Protein AF-A0A3B7MWW1-F1 (afdb_monomer_lite)

Structure (mmCIF, N/CA/C/O backbone):
data_AF-A0A3B7MWW1-F1
#
_entry.id   AF-A0A3B7MWW1-F1
#
loop_
_atom_site.group_PDB
_atom_site.id
_atom_site.type_symbol
_atom_site.label_atom_id
_atom_site.label_alt_id
_atom_site.label_comp_id
_atom_site.label_asym_id
_atom_site.label_entity_id
_atom_site.label_seq_id
_atom_site.pdbx_PDB_ins_code
_atom_site.Cartn_x
_atom_site.Cartn_y
_atom_site.Cartn_z
_atom_site.occupancy
_atom_site.B_iso_or_equiv
_atom_site.auth_seq_id
_atom_site.auth_comp_id
_atom_site.auth_asym_id
_atom_site.auth_atom_id
_atom_site.pdbx_PDB_model_num
ATOM 1 N N . MET A 1 1 ? -6.973 -4.189 17.401 1.00 62.84 1 MET A N 1
ATOM 2 C CA . MET A 1 1 ? -7.191 -3.971 15.948 1.00 62.84 1 MET A CA 1
ATOM 3 C C . MET A 1 1 ? -7.093 -2.503 15.539 1.00 62.84 1 MET A C 1
ATOM 5 O O . MET A 1 1 ? -6.363 -2.219 14.601 1.00 62.84 1 MET A O 1
ATOM 9 N N . LYS A 1 2 ? -7.735 -1.559 16.252 1.00 66.19 2 LYS A N 1
ATOM 10 C CA . LYS A 1 2 ? -7.608 -0.116 15.956 1.00 66.19 2 LYS A CA 1
ATOM 11 C C . LYS A 1 2 ? -6.160 0.381 15.980 1.00 66.19 2 LYS A C 1
ATOM 13 O O . LYS A 1 2 ? -5.728 1.023 15.033 1.00 66.19 2 LYS A O 1
ATOM 18 N N . SER A 1 3 ? -5.411 0.039 17.031 1.00 72.50 3 SER A N 1
ATOM 19 C CA . SER A 1 3 ? -4.024 0.490 17.194 1.00 72.50 3 SER A CA 1
ATOM 20 C C . SER A 1 3 ? -3.110 -0.070 16.108 1.00 72.50 3 SER A C 1
ATOM 22 O O . SER A 1 3 ? -2.384 0.697 15.498 1.00 72.50 3 SER A O 1
ATOM 24 N N . PHE A 1 4 ? -3.212 -1.368 15.792 1.00 77.00 4 PHE A N 1
ATOM 25 C CA . PHE A 1 4 ? -2.437 -1.977 14.704 1.00 77.00 4 PHE A CA 1
ATOM 26 C C . PHE A 1 4 ? -2.713 -1.295 13.361 1.00 77.00 4 PHE A C 1
ATOM 28 O O . PHE A 1 4 ? -1.787 -0.896 12.671 1.00 77.00 4 PHE A O 1
ATOM 35 N N . LYS A 1 5 ? -3.990 -1.083 13.030 1.00 75.94 5 LYS A N 1
ATOM 36 C CA . LYS A 1 5 ? -4.390 -0.441 11.776 1.00 75.94 5 LYS A CA 1
ATOM 37 C C . LYS A 1 5 ? -3.949 1.018 11.689 1.00 75.94 5 LYS A C 1
ATOM 39 O O . LYS A 1 5 ? -3.507 1.469 10.643 1.00 75.94 5 LYS A O 1
ATOM 44 N N . SER A 1 6 ? -4.031 1.747 12.801 1.00 78.38 6 SER A N 1
ATOM 45 C CA . SER A 1 6 ? -3.545 3.124 12.882 1.00 78.38 6 SER A CA 1
ATOM 46 C C . SER A 1 6 ? -2.024 3.200 12.729 1.00 78.38 6 SER A C 1
ATOM 48 O O . SER A 1 6 ? -1.536 4.109 12.065 1.00 78.38 6 SER A O 1
ATOM 50 N N . ILE A 1 7 ? -1.288 2.254 13.325 1.00 85.00 7 ILE A N 1
ATOM 51 C CA . ILE A 1 7 ? 0.171 2.145 13.190 1.00 85.00 7 ILE A CA 1
ATOM 52 C C . ILE A 1 7 ? 0.536 1.812 11.744 1.00 85.00 7 ILE A C 1
ATOM 54 O O . ILE A 1 7 ? 1.389 2.476 11.173 1.00 85.00 7 ILE A O 1
ATOM 58 N N . ASP A 1 8 ? -0.148 0.850 11.129 1.00 84.50 8 ASP A N 1
ATOM 59 C CA . ASP A 1 8 ? 0.053 0.490 9.726 1.00 84.50 8 ASP A CA 1
ATOM 60 C C . ASP A 1 8 ? -0.174 1.680 8.782 1.00 84.50 8 ASP A C 1
ATOM 62 O O . ASP A 1 8 ? 0.661 1.975 7.931 1.00 84.50 8 ASP A O 1
ATOM 66 N N . CYS A 1 9 ? -1.260 2.427 8.996 1.00 84.31 9 CYS A N 1
ATOM 67 C CA . CYS A 1 9 ? -1.563 3.637 8.237 1.00 84.31 9 CYS A CA 1
ATOM 68 C C . CYS A 1 9 ? -0.461 4.701 8.390 1.00 84.31 9 CYS A C 1
ATOM 70 O O . CYS A 1 9 ? -0.084 5.350 7.413 1.00 84.31 9 CYS A O 1
ATOM 72 N N . ALA A 1 10 ? 0.060 4.872 9.610 1.00 86.00 10 ALA A N 1
ATOM 73 C CA . ALA A 1 10 ? 1.141 5.806 9.898 1.00 86.00 10 ALA A CA 1
ATOM 74 C C . ALA A 1 10 ? 2.458 5.370 9.240 1.00 86.00 10 ALA A C 1
ATOM 76 O O . ALA A 1 10 ? 3.106 6.192 8.597 1.00 86.00 10 ALA A O 1
ATOM 77 N N . ILE A 1 11 ? 2.822 4.087 9.336 1.00 88.38 11 ILE A N 1
ATOM 78 C CA . ILE A 1 11 ? 4.029 3.538 8.705 1.00 88.38 11 ILE A CA 1
ATOM 79 C C . ILE A 1 11 ? 3.942 3.684 7.185 1.00 88.38 11 ILE A C 1
ATOM 81 O O . ILE A 1 11 ? 4.874 4.208 6.584 1.00 88.38 11 ILE A O 1
ATOM 85 N N . GLN A 1 12 ? 2.814 3.321 6.565 1.00 88.00 12 GLN A N 1
ATOM 86 C CA . GLN A 1 12 ? 2.618 3.481 5.121 1.00 88.00 12 GLN A CA 1
ATOM 87 C C . GLN A 1 12 ? 2.763 4.950 4.695 1.00 88.00 12 GLN A C 1
ATOM 89 O O . GLN A 1 12 ? 3.454 5.244 3.722 1.00 88.00 12 GLN A O 1
ATOM 94 N N . GLY A 1 13 ? 2.146 5.881 5.431 1.00 87.06 13 GLY A N 1
ATOM 95 C CA . GLY A 1 13 ? 2.266 7.314 5.158 1.00 87.06 13 GLY A CA 1
ATOM 96 C C . GLY A 1 13 ? 3.708 7.813 5.268 1.00 87.06 13 GLY A C 1
ATOM 97 O O . GLY A 1 13 ? 4.192 8.497 4.367 1.00 87.06 13 GLY A O 1
ATOM 98 N N . VAL A 1 14 ? 4.415 7.422 6.331 1.00 90.06 14 VAL A N 1
ATOM 99 C CA . VAL A 1 14 ? 5.827 7.772 6.543 1.00 90.06 14 VAL A CA 1
ATOM 100 C C . VAL A 1 14 ? 6.708 7.202 5.434 1.00 90.06 14 VAL A C 1
ATOM 102 O O . VAL A 1 14 ? 7.523 7.937 4.886 1.00 90.06 14 VAL A O 1
ATOM 105 N N . LEU A 1 15 ? 6.528 5.935 5.052 1.00 87.94 15 LEU A N 1
ATOM 106 C CA . LEU A 1 15 ? 7.313 5.302 3.990 1.00 87.94 15 LEU A CA 1
ATOM 107 C C . LEU A 1 15 ? 7.089 5.972 2.630 1.00 87.94 15 LEU A C 1
ATOM 109 O O . LEU A 1 15 ? 8.056 6.193 1.905 1.00 87.94 15 LEU A O 1
ATOM 113 N N . ILE A 1 16 ? 5.848 6.347 2.299 1.00 88.19 16 ILE A N 1
ATOM 114 C CA . ILE A 1 16 ? 5.542 7.079 1.059 1.00 88.19 16 ILE A CA 1
ATOM 115 C C . ILE A 1 16 ? 6.239 8.445 1.057 1.00 88.19 16 ILE A C 1
ATOM 117 O O . ILE A 1 16 ? 6.893 8.796 0.075 1.00 88.19 16 ILE A O 1
ATOM 121 N N . VAL A 1 17 ? 6.132 9.207 2.153 1.00 89.06 17 VAL A N 1
ATOM 122 C CA . VAL A 1 17 ? 6.750 10.539 2.262 1.00 89.06 17 VAL A CA 1
ATOM 123 C C . VAL A 1 17 ? 8.272 10.444 2.207 1.00 89.06 17 VAL A C 1
ATOM 125 O O . VAL A 1 17 ? 8.895 11.183 1.450 1.00 89.06 17 VAL A O 1
ATOM 128 N N . LEU A 1 18 ? 8.877 9.523 2.961 1.00 86.62 18 LEU A N 1
ATOM 129 C CA . LEU A 1 18 ? 10.326 9.325 2.959 1.00 86.62 18 LEU A CA 1
ATOM 130 C C . LEU A 1 18 ? 10.828 8.871 1.588 1.00 86.62 18 LEU A C 1
ATOM 132 O O . LEU A 1 18 ? 11.778 9.457 1.081 1.00 86.62 18 LEU A O 1
ATOM 136 N N . GLY A 1 19 ? 10.166 7.898 0.956 1.00 82.81 19 GLY A N 1
ATOM 137 C CA . GLY A 1 19 ? 10.532 7.440 -0.386 1.00 82.81 19 GLY A CA 1
ATOM 138 C C . GLY A 1 19 ? 10.482 8.571 -1.416 1.00 82.81 19 GLY A C 1
ATOM 139 O O . GLY A 1 19 ? 11.415 8.741 -2.201 1.00 82.81 19 GLY A O 1
ATOM 140 N N . PHE A 1 20 ? 9.442 9.407 -1.359 1.00 83.12 20 PHE A N 1
ATOM 141 C CA . PHE A 1 20 ? 9.320 10.573 -2.233 1.00 83.12 20 PHE A CA 1
ATOM 142 C C . PHE A 1 20 ? 10.396 11.634 -1.954 1.00 83.12 20 PHE A C 1
ATOM 144 O O . PHE A 1 20 ? 10.986 12.179 -2.886 1.00 83.12 20 PHE A O 1
ATOM 151 N N . MET A 1 21 ? 10.691 11.908 -0.680 1.00 83.69 21 MET A N 1
ATOM 152 C CA . MET A 1 21 ? 11.700 12.896 -0.293 1.00 83.69 21 MET A CA 1
ATOM 153 C C . MET A 1 21 ? 13.118 12.467 -0.648 1.00 83.69 21 MET A C 1
ATOM 155 O O . MET A 1 21 ? 13.891 13.294 -1.124 1.00 83.69 21 MET A O 1
ATOM 159 N N . MET A 1 22 ? 13.447 11.185 -0.488 1.00 77.62 22 MET A N 1
ATOM 160 C CA . MET A 1 22 ? 14.730 10.635 -0.930 1.00 77.62 22 MET A CA 1
ATOM 161 C C . MET A 1 22 ? 14.883 10.759 -2.453 1.00 77.62 22 MET A C 1
ATOM 163 O O . MET A 1 22 ? 15.934 11.187 -2.931 1.00 77.62 22 MET A O 1
ATOM 167 N N . GLY A 1 23 ? 13.813 10.487 -3.210 1.00 74.81 23 GLY A N 1
ATOM 168 C CA . GLY A 1 23 ? 13.794 10.683 -4.661 1.00 74.81 23 GLY A CA 1
ATOM 169 C C . GLY A 1 23 ? 14.015 12.141 -5.078 1.00 74.81 23 GLY A C 1
ATOM 170 O O . GLY A 1 23 ? 14.786 12.399 -5.995 1.00 74.81 23 GLY A O 1
ATOM 171 N N . LEU A 1 24 ? 13.399 13.104 -4.383 1.00 77.44 24 LEU A N 1
ATOM 172 C CA . LEU A 1 24 ? 13.585 14.532 -4.670 1.00 77.44 24 LEU A CA 1
ATOM 173 C C . LEU A 1 24 ? 14.965 15.066 -4.262 1.00 77.44 24 LEU A C 1
ATOM 175 O O . LEU A 1 24 ? 15.515 15.912 -4.961 1.00 77.44 24 LEU A O 1
ATOM 179 N N . TRP A 1 25 ? 15.522 14.590 -3.146 1.00 78.12 25 TRP A N 1
ATOM 180 C CA . TRP A 1 25 ? 16.806 15.069 -2.622 1.00 78.12 25 TRP A CA 1
ATOM 181 C C . TRP A 1 25 ? 18.007 14.562 -3.428 1.00 78.12 25 TRP A C 1
ATOM 183 O O . TRP A 1 25 ? 19.005 15.266 -3.548 1.00 78.12 25 TRP A O 1
ATOM 193 N N . SER A 1 26 ? 17.914 13.353 -3.989 1.00 70.75 26 SER A N 1
ATOM 194 C CA . SER A 1 26 ? 18.992 12.755 -4.793 1.00 70.75 26 SER A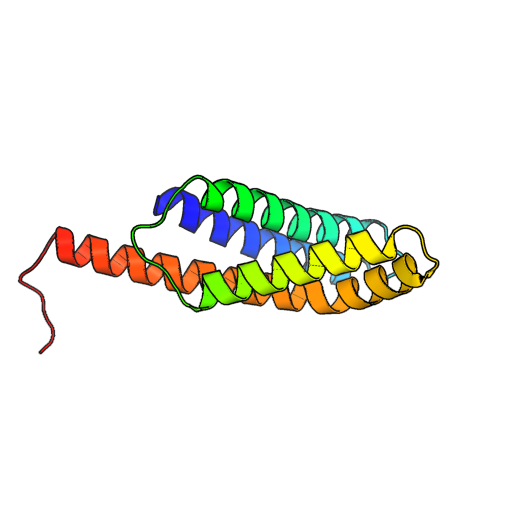 CA 1
ATOM 195 C C . SER A 1 26 ? 19.244 13.476 -6.126 1.00 70.75 26 SER A C 1
ATOM 197 O O . SER A 1 26 ? 20.305 13.303 -6.713 1.00 70.75 26 SER A O 1
ATOM 199 N N . GLY A 1 27 ? 18.302 14.290 -6.624 1.00 65.81 27 GLY A N 1
ATOM 200 C CA . GLY A 1 27 ? 18.419 14.994 -7.911 1.00 65.81 27 GLY A CA 1
ATOM 201 C C . GLY A 1 27 ? 18.336 14.088 -9.151 1.00 65.81 27 GLY A C 1
ATOM 202 O O . GLY A 1 27 ? 17.992 14.567 -10.230 1.00 65.81 27 GLY A O 1
ATOM 203 N N . GLU A 1 28 ? 18.555 12.780 -8.997 1.00 65.69 28 GLU A N 1
ATOM 204 C CA . GLU A 1 28 ? 18.478 11.760 -10.042 1.00 65.69 28 GLU A CA 1
ATOM 205 C C . GLU A 1 28 ? 17.430 10.695 -9.677 1.00 65.69 28 GLU A C 1
ATOM 207 O O . GLU A 1 28 ? 17.744 9.582 -9.264 1.00 65.69 28 GLU A O 1
ATOM 212 N N . MET A 1 29 ? 16.147 11.026 -9.867 1.00 59.50 29 MET A N 1
ATOM 213 C CA . MET A 1 29 ? 15.000 10.178 -9.483 1.00 59.50 29 MET A CA 1
ATOM 214 C C . MET A 1 29 ? 15.034 8.727 -10.006 1.00 59.50 29 MET A C 1
ATOM 216 O O . MET A 1 29 ? 14.297 7.893 -9.491 1.00 59.50 29 MET A O 1
ATOM 220 N N . LEU A 1 30 ? 15.818 8.426 -11.046 1.00 61.56 30 LEU A N 1
ATOM 221 C CA . LEU A 1 30 ? 15.798 7.140 -11.755 1.00 61.56 30 LEU A CA 1
ATOM 222 C C . LEU A 1 30 ? 17.161 6.439 -11.849 1.00 61.56 30 LEU A C 1
ATOM 224 O O . LEU A 1 30 ? 17.188 5.275 -12.248 1.00 61.56 30 LEU A O 1
ATOM 228 N N . SER A 1 31 ?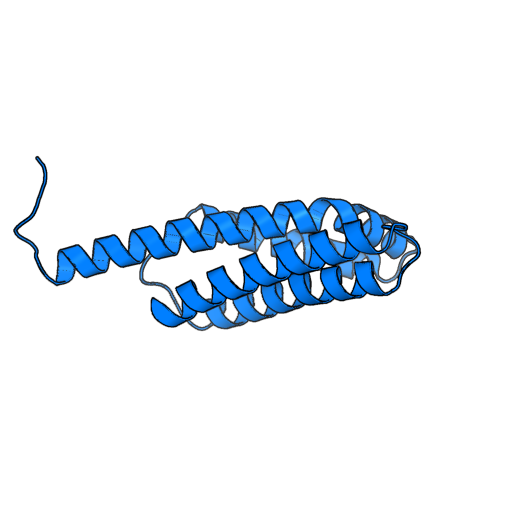 18.275 7.101 -11.516 1.00 59.56 31 SER A N 1
ATOM 229 C CA . SER A 1 31 ? 19.609 6.477 -11.611 1.00 59.56 31 SER A CA 1
ATOM 230 C C . SER A 1 31 ? 20.036 5.798 -10.307 1.00 59.56 31 SER A C 1
ATOM 232 O O . SER A 1 31 ? 20.961 4.985 -10.303 1.00 59.56 31 SER A O 1
ATOM 234 N N . ASP A 1 32 ? 19.354 6.123 -9.208 1.00 63.31 32 ASP A N 1
ATOM 235 C CA . ASP A 1 32 ? 19.914 5.954 -7.884 1.00 63.31 32 ASP A CA 1
ATOM 236 C C . ASP A 1 32 ? 19.235 4.798 -7.133 1.00 63.31 32 ASP A C 1
ATOM 238 O O . ASP A 1 32 ? 18.005 4.673 -7.072 1.00 63.31 32 ASP A O 1
ATOM 242 N N . MET A 1 33 ? 20.049 3.922 -6.533 1.00 73.50 33 MET A N 1
ATOM 243 C CA . MET A 1 33 ? 19.590 2.759 -5.750 1.00 73.50 33 MET A CA 1
ATOM 244 C C . MET A 1 33 ? 18.627 3.158 -4.616 1.00 73.50 33 MET A C 1
ATOM 246 O O . MET A 1 33 ? 17.837 2.342 -4.132 1.00 73.50 33 MET A O 1
ATOM 250 N N . THR A 1 34 ? 18.672 4.424 -4.201 1.00 76.94 34 THR A N 1
ATOM 251 C CA . THR A 1 34 ? 17.807 5.050 -3.197 1.00 76.94 34 THR A CA 1
ATOM 252 C C . THR A 1 34 ? 16.331 5.049 -3.602 1.00 76.94 34 THR A C 1
ATOM 254 O O . THR A 1 34 ? 15.488 4.676 -2.779 1.00 76.94 34 THR A O 1
ATOM 257 N N . PHE A 1 35 ? 16.002 5.369 -4.860 1.00 79.38 35 PHE A N 1
ATOM 258 C CA . PHE A 1 35 ? 14.621 5.359 -5.354 1.00 79.38 35 PHE A CA 1
ATOM 259 C C . PHE A 1 35 ? 14.028 3.947 -5.307 1.00 79.38 35 PHE A C 1
ATOM 261 O O . PHE A 1 35 ? 12.962 3.731 -4.724 1.00 79.38 35 PHE A O 1
ATOM 268 N N . PHE A 1 36 ? 14.753 2.963 -5.849 1.00 82.25 36 PHE A N 1
ATOM 269 C CA . PHE A 1 36 ? 14.314 1.567 -5.837 1.00 82.25 36 PHE A CA 1
ATOM 270 C C . PHE A 1 36 ? 14.205 1.019 -4.412 1.00 82.25 36 PHE A C 1
ATOM 272 O O . PHE A 1 36 ? 13.252 0.305 -4.109 1.00 82.25 36 PHE A O 1
ATOM 279 N N . THR A 1 37 ? 15.114 1.398 -3.509 1.00 83.81 37 THR A N 1
ATOM 280 C CA . THR A 1 37 ? 15.038 1.004 -2.093 1.00 83.81 37 THR A CA 1
ATOM 281 C C . THR A 1 37 ? 13.753 1.515 -1.442 1.00 83.81 37 THR A C 1
ATOM 283 O O . THR A 1 37 ? 13.021 0.731 -0.838 1.00 83.81 37 THR A O 1
ATOM 286 N N . GLY A 1 38 ? 13.429 2.803 -1.602 1.00 83.62 38 GLY A N 1
ATOM 287 C CA . GLY A 1 38 ? 12.178 3.369 -1.089 1.00 83.62 38 GLY A CA 1
ATOM 288 C C . GLY A 1 38 ? 10.947 2.683 -1.686 1.00 83.62 38 GLY A C 1
ATOM 289 O O . GLY A 1 38 ? 10.021 2.315 -0.963 1.00 83.62 38 GLY A O 1
ATOM 290 N N . TYR A 1 39 ? 10.976 2.426 -2.992 1.00 84.88 39 TYR A N 1
ATOM 291 C CA . TYR A 1 39 ? 9.912 1.740 -3.714 1.00 84.88 39 TYR A CA 1
ATOM 292 C C . TYR A 1 39 ? 9.663 0.312 -3.189 1.00 84.88 39 TYR A C 1
ATOM 294 O O . TYR A 1 39 ? 8.521 -0.057 -2.898 1.00 84.88 39 TYR A O 1
ATOM 302 N N . PHE A 1 40 ? 10.722 -0.484 -2.999 1.00 86.88 40 PHE A N 1
ATOM 303 C CA . PHE A 1 40 ? 10.616 -1.839 -2.449 1.00 86.88 40 PHE A CA 1
ATOM 304 C C . PHE A 1 40 ? 10.198 -1.849 -0.978 1.00 86.88 40 PHE A C 1
ATOM 306 O O . PHE A 1 40 ? 9.444 -2.736 -0.579 1.00 86.88 40 PHE A O 1
ATOM 313 N N . LEU A 1 41 ? 10.628 -0.871 -0.176 1.00 88.50 41 LEU A N 1
ATOM 314 C CA . LEU A 1 41 ? 10.188 -0.745 1.216 1.00 88.50 41 LEU A CA 1
ATOM 315 C C . LEU A 1 41 ? 8.690 -0.438 1.309 1.00 88.50 41 LEU A C 1
ATOM 317 O O . LEU A 1 41 ? 7.985 -1.101 2.070 1.00 88.50 41 LEU A O 1
ATOM 321 N N . VAL A 1 42 ? 8.191 0.511 0.506 1.00 88.25 42 VAL A N 1
ATOM 322 C CA . VAL A 1 42 ? 6.758 0.849 0.454 1.00 88.25 42 VAL A CA 1
ATOM 323 C C . VAL A 1 42 ? 5.946 -0.358 -0.017 1.00 88.25 42 VAL A C 1
ATOM 325 O O . VAL A 1 42 ? 5.014 -0.770 0.672 1.00 88.25 42 VAL A O 1
ATOM 328 N N . GLY A 1 43 ? 6.311 -0.966 -1.151 1.00 86.38 43 GLY A N 1
ATOM 329 C CA . GLY A 1 43 ? 5.586 -2.115 -1.701 1.00 86.38 43 GLY A CA 1
ATOM 330 C C . GLY A 1 43 ? 5.658 -3.360 -0.810 1.00 86.38 43 GLY A C 1
ATOM 331 O O . GLY A 1 43 ? 4.656 -4.049 -0.615 1.00 86.38 43 GLY A O 1
ATOM 332 N N . GLY A 1 44 ? 6.824 -3.627 -0.218 1.00 87.56 44 GLY A N 1
ATOM 333 C CA . GLY A 1 44 ? 7.046 -4.741 0.700 1.00 87.56 44 GLY A CA 1
ATOM 334 C C . GLY A 1 44 ? 6.231 -4.602 1.983 1.00 87.56 44 GLY A C 1
ATOM 335 O O . GLY A 1 44 ? 5.527 -5.542 2.360 1.00 87.56 44 GLY A O 1
ATOM 336 N N . TRP A 1 45 ? 6.248 -3.421 2.614 1.00 89.50 45 TRP A N 1
ATOM 337 C CA . TRP A 1 45 ? 5.401 -3.149 3.779 1.00 89.50 45 TRP A CA 1
ATOM 338 C C . TRP A 1 45 ? 3.918 -3.320 3.441 1.00 89.50 45 TRP A C 1
ATOM 340 O O . TRP A 1 45 ? 3.177 -3.954 4.192 1.00 89.50 45 TRP A O 1
ATOM 350 N N . GLN A 1 46 ? 3.497 -2.838 2.271 1.00 87.19 46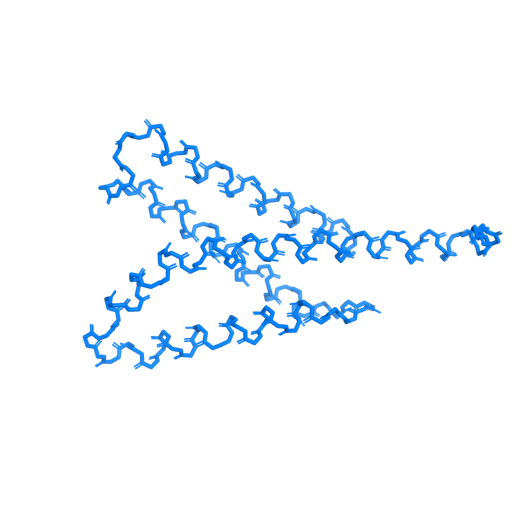 GLN A N 1
ATOM 351 C CA . GLN A 1 46 ? 2.118 -2.951 1.811 1.00 87.19 46 GLN A CA 1
ATOM 352 C C . GLN A 1 46 ? 1.677 -4.417 1.650 1.00 87.19 46 GLN A C 1
ATOM 354 O O . GLN A 1 46 ? 0.580 -4.776 2.080 1.00 87.19 46 GLN A O 1
ATOM 359 N N . LEU A 1 47 ? 2.530 -5.291 1.103 1.00 86.19 47 LEU A N 1
ATOM 360 C CA . LEU A 1 47 ? 2.256 -6.732 1.011 1.00 86.19 47 LEU A CA 1
ATOM 361 C C . LEU A 1 47 ? 2.177 -7.395 2.391 1.00 86.19 47 LEU A C 1
ATOM 363 O O . LEU A 1 47 ? 1.217 -8.117 2.665 1.00 86.19 47 LEU A O 1
ATOM 367 N N . ILE A 1 48 ? 3.143 -7.123 3.275 1.00 88.75 48 ILE A N 1
ATOM 368 C CA . ILE A 1 48 ? 3.155 -7.658 4.647 1.00 88.75 48 ILE A CA 1
ATOM 369 C C . ILE A 1 48 ? 1.883 -7.237 5.385 1.00 88.75 48 ILE A C 1
ATOM 371 O O . ILE A 1 48 ? 1.204 -8.064 5.993 1.00 88.75 48 ILE A O 1
ATOM 375 N N . SER A 1 49 ? 1.518 -5.963 5.286 1.00 84.88 49 SER A N 1
ATOM 376 C CA . SER A 1 49 ? 0.328 -5.419 5.925 1.00 84.88 49 SER A CA 1
ATOM 377 C C . SER A 1 49 ? -0.955 -6.089 5.437 1.00 84.88 49 SER A C 1
ATOM 379 O O . SER A 1 49 ? -1.833 -6.435 6.236 1.00 84.88 49 SER A O 1
ATOM 381 N N . VAL A 1 50 ? -1.056 -6.343 4.130 1.00 82.94 50 VAL A N 1
ATOM 382 C CA . VAL A 1 50 ? -2.185 -7.070 3.547 1.00 82.94 50 VAL A CA 1
ATOM 383 C C . VAL A 1 50 ? -2.266 -8.492 4.082 1.00 82.94 50 VAL A C 1
ATOM 385 O O . VAL A 1 50 ? -3.365 -8.915 4.441 1.00 82.94 50 VAL A O 1
ATOM 388 N N . ILE A 1 51 ? -1.134 -9.194 4.175 1.00 85.06 51 ILE A N 1
ATOM 389 C CA . ILE A 1 51 ? -1.058 -10.554 4.720 1.00 85.06 51 ILE A CA 1
ATOM 390 C C . ILE A 1 51 ? -1.536 -10.566 6.171 1.00 85.06 51 ILE A C 1
ATOM 392 O O . ILE A 1 51 ? -2.415 -11.353 6.510 1.00 85.06 51 ILE A O 1
ATOM 396 N N . VAL A 1 52 ? -1.035 -9.659 7.018 1.00 84.00 52 VAL A N 1
ATOM 397 C CA . VAL A 1 52 ? -1.478 -9.579 8.418 1.00 84.00 52 VAL A CA 1
ATOM 398 C C . VAL A 1 52 ? -2.988 -9.350 8.485 1.00 84.00 52 VAL A C 1
ATOM 400 O O . VAL A 1 52 ? -3.701 -10.087 9.156 1.00 84.00 52 VAL A O 1
ATOM 403 N N . HIS A 1 53 ? -3.513 -8.396 7.724 1.00 77.38 53 HIS A N 1
ATOM 404 C CA . HIS A 1 53 ? -4.951 -8.136 7.684 1.00 77.38 53 HIS A CA 1
ATOM 405 C C . HIS A 1 53 ? -5.788 -9.259 7.046 1.00 77.38 53 HIS A C 1
ATOM 407 O O . HIS A 1 53 ? -6.999 -9.265 7.223 1.00 77.38 53 HIS A O 1
ATOM 413 N N . PHE A 1 54 ? -5.191 -10.178 6.286 1.00 78.25 54 PHE A N 1
ATOM 414 C CA . PHE A 1 54 ? -5.901 -11.348 5.769 1.00 78.25 54 PHE A CA 1
ATOM 415 C C . PHE A 1 54 ? -6.168 -12.372 6.879 1.00 78.25 54 PHE A C 1
ATOM 417 O O . PHE A 1 54 ? -7.218 -13.004 6.892 1.00 78.25 54 PHE A O 1
ATOM 424 N N . PHE A 1 55 ? -5.247 -12.498 7.839 1.00 80.44 55 PHE A N 1
ATOM 425 C CA . PHE A 1 55 ? -5.417 -13.371 9.004 1.00 80.44 55 PHE A CA 1
ATOM 426 C C . PHE A 1 55 ? -6.277 -12.751 10.116 1.00 80.44 55 PHE A C 1
ATOM 428 O O . PHE A 1 55 ? -6.790 -13.474 10.966 1.00 80.44 55 PHE A O 1
ATOM 435 N N . TYR A 1 56 ? -6.449 -11.428 10.117 1.00 75.94 56 TYR A N 1
ATOM 436 C CA . TYR A 1 56 ? -7.291 -10.715 11.078 1.00 75.94 56 TYR A CA 1
ATOM 437 C C . TYR A 1 56 ? -8.574 -10.232 10.410 1.00 75.94 56 TYR A C 1
ATOM 439 O O . TYR A 1 56 ? -8.579 -9.176 9.783 1.00 75.94 56 TYR A O 1
ATOM 447 N N . ASP A 1 57 ? -9.664 -10.981 10.580 1.00 65.69 57 ASP A N 1
ATOM 448 C CA . ASP A 1 57 ? -10.959 -10.662 9.976 1.00 65.69 57 ASP A CA 1
ATOM 449 C C . ASP A 1 57 ? -11.542 -9.380 10.615 1.00 65.69 57 ASP A C 1
ATOM 451 O O . ASP A 1 57 ? -11.864 -9.365 11.812 1.00 65.69 57 ASP A O 1
ATOM 455 N N . PRO A 1 58 ? -11.632 -8.251 9.886 1.00 65.88 58 PRO A N 1
ATOM 456 C CA . PRO A 1 58 ? -12.203 -7.038 10.443 1.00 65.88 58 PRO A CA 1
ATOM 457 C C . PRO A 1 58 ? -13.726 -7.194 10.604 1.00 65.88 58 PRO A C 1
ATOM 459 O O . PRO A 1 58 ? -14.382 -7.812 9.767 1.00 65.88 58 PRO A O 1
ATOM 462 N N . PRO A 1 59 ? -14.341 -6.555 11.618 1.00 65.12 59 PRO A N 1
ATOM 463 C CA . PRO A 1 59 ? -15.787 -6.636 11.861 1.00 65.12 59 PRO A CA 1
ATOM 464 C C . PRO A 1 59 ? -16.639 -5.937 10.783 1.00 65.12 59 PRO A C 1
ATOM 466 O O . PRO A 1 59 ? -17.860 -5.896 10.885 1.00 65.12 59 PRO A O 1
ATOM 469 N N . TYR A 1 60 ? -16.012 -5.361 9.756 1.00 66.50 60 TYR A N 1
ATOM 470 C CA . TYR A 1 60 ? -16.661 -4.712 8.626 1.00 66.50 60 TYR A CA 1
ATOM 471 C C . TYR A 1 60 ? -15.982 -5.136 7.326 1.00 66.50 60 TYR A C 1
ATOM 473 O O . TYR A 1 60 ? -14.765 -5.302 7.259 1.00 66.50 60 TYR A O 1
ATOM 481 N N . LYS A 1 61 ? -16.771 -5.258 6.259 1.00 68.88 61 LYS A N 1
ATOM 482 C CA . LYS A 1 61 ? -16.270 -5.526 4.909 1.00 68.88 61 LYS A CA 1
ATOM 483 C C . LYS A 1 61 ? -16.451 -4.267 4.077 1.00 68.88 61 LYS A C 1
ATOM 485 O O . LYS A 1 61 ? -17.581 -3.883 3.788 1.00 68.88 61 LYS A O 1
ATOM 490 N N . THR A 1 62 ? -15.356 -3.612 3.695 1.00 78.12 62 THR A N 1
ATOM 491 C CA . THR A 1 62 ? -15.438 -2.462 2.786 1.00 78.12 62 THR A CA 1
ATOM 492 C C . THR A 1 62 ? -15.307 -2.911 1.335 1.00 78.12 62 THR A C 1
ATOM 494 O O . THR A 1 62 ? -14.476 -3.754 0.987 1.00 78.12 62 THR A O 1
ATOM 497 N N . LEU A 1 63 ? -16.124 -2.323 0.458 1.00 83.94 63 LEU A N 1
ATOM 498 C CA . LEU A 1 63 ? -16.027 -2.553 -0.984 1.00 83.94 63 LEU A CA 1
ATOM 499 C C . LEU A 1 63 ? -14.633 -2.168 -1.512 1.00 83.94 63 LEU A C 1
ATOM 501 O O . LEU A 1 63 ? -14.079 -2.878 -2.344 1.00 83.94 63 LEU A O 1
ATOM 505 N N . MET A 1 64 ? -14.039 -1.093 -0.977 1.00 84.12 64 MET A N 1
ATOM 506 C CA . MET A 1 64 ? -12.702 -0.632 -1.370 1.00 84.12 64 MET A CA 1
ATOM 507 C C . MET A 1 64 ? -11.611 -1.653 -1.057 1.00 84.12 64 MET A C 1
ATOM 509 O O . MET A 1 64 ? -10.785 -1.936 -1.920 1.00 84.12 64 MET A O 1
ATOM 513 N N . ARG A 1 65 ? -11.646 -2.286 0.122 1.00 85.12 65 ARG A N 1
ATOM 514 C CA . ARG A 1 65 ? -10.711 -3.367 0.461 1.00 85.12 65 ARG A CA 1
ATOM 515 C C . ARG A 1 65 ? -10.823 -4.531 -0.510 1.00 85.12 65 ARG A C 1
ATOM 517 O O . ARG A 1 65 ? -9.809 -5.070 -0.941 1.00 85.12 65 ARG A O 1
ATOM 524 N N . ARG A 1 66 ? -12.050 -4.905 -0.875 1.00 85.69 66 ARG A N 1
ATOM 525 C CA . ARG A 1 66 ? -12.290 -5.991 -1.826 1.00 85.69 66 ARG A CA 1
ATOM 526 C C . ARG A 1 66 ? -11.738 -5.654 -3.213 1.00 85.69 66 ARG A C 1
ATOM 528 O O . ARG A 1 66 ? -11.048 -6.486 -3.790 1.00 85.69 66 ARG A O 1
ATOM 535 N N . ILE A 1 67 ? -11.995 -4.442 -3.709 1.00 88.81 67 ILE A N 1
ATOM 536 C CA . ILE A 1 67 ? -11.444 -3.953 -4.984 1.00 88.81 67 ILE A CA 1
ATOM 537 C C . ILE A 1 67 ? -9.916 -3.970 -4.934 1.00 88.81 67 ILE A C 1
ATOM 539 O O . ILE A 1 67 ? -9.294 -4.548 -5.816 1.00 88.81 67 ILE A O 1
ATOM 543 N N . TYR A 1 68 ? -9.318 -3.422 -3.875 1.00 89.00 68 TYR A N 1
ATOM 544 C CA . TYR A 1 68 ? -7.869 -3.415 -3.696 1.00 89.00 68 TYR A CA 1
ATOM 545 C C . TYR A 1 68 ? -7.266 -4.825 -3.741 1.00 89.00 68 TYR A C 1
ATOM 547 O O . TYR A 1 68 ? -6.292 -5.045 -4.454 1.00 89.00 68 TYR A O 1
ATOM 555 N N . LEU A 1 69 ? -7.849 -5.786 -3.016 1.00 88.12 69 LEU A N 1
ATOM 556 C CA . LEU A 1 69 ? -7.362 -7.168 -2.989 1.00 88.12 69 LEU A CA 1
ATOM 557 C C . LEU A 1 69 ? -7.480 -7.851 -4.356 1.00 88.12 69 LEU A C 1
ATOM 559 O O . LEU A 1 69 ? -6.552 -8.552 -4.753 1.00 88.12 69 LEU A O 1
ATOM 563 N N . TYR A 1 70 ? -8.575 -7.629 -5.091 1.00 89.69 70 TYR A N 1
ATOM 564 C CA . TYR A 1 70 ? -8.698 -8.137 -6.460 1.00 89.69 70 TYR A CA 1
ATOM 565 C C . TYR A 1 70 ? -7.653 -7.514 -7.383 1.00 89.69 70 TYR A C 1
ATOM 567 O O . TYR A 1 70 ? -6.971 -8.247 -8.093 1.00 89.69 70 TYR A O 1
ATOM 575 N N . THR A 1 71 ? -7.483 -6.191 -7.345 1.00 90.12 71 THR A N 1
ATOM 576 C CA . THR A 1 71 ? -6.478 -5.500 -8.160 1.00 90.12 71 THR A CA 1
ATOM 577 C C . THR A 1 71 ? -5.071 -5.990 -7.827 1.00 90.12 71 THR A C 1
ATOM 579 O O . THR A 1 71 ? -4.302 -6.293 -8.734 1.00 90.12 71 THR A O 1
ATOM 582 N N . LEU A 1 72 ? -4.743 -6.147 -6.542 1.00 89.69 72 LEU A N 1
ATOM 583 C CA . LEU A 1 72 ? -3.461 -6.693 -6.098 1.00 89.69 72 LEU A CA 1
ATOM 584 C C . LEU A 1 72 ? -3.257 -8.131 -6.597 1.00 89.69 72 LEU A C 1
ATOM 586 O O . LEU A 1 72 ? -2.187 -8.452 -7.106 1.00 89.69 72 LEU A O 1
ATOM 590 N N . GLY A 1 73 ? -4.285 -8.979 -6.505 1.00 88.94 73 GLY A N 1
ATOM 591 C CA . GLY A 1 73 ? -4.242 -10.349 -7.017 1.00 88.94 73 GLY A CA 1
ATOM 592 C C . GLY A 1 73 ? -4.016 -10.411 -8.529 1.00 88.94 73 GLY A C 1
ATOM 593 O O . GLY A 1 73 ? -3.186 -11.192 -8.988 1.00 88.94 73 GLY A O 1
ATOM 594 N N . VAL A 1 74 ? -4.691 -9.551 -9.299 1.00 91.50 74 VAL A N 1
ATOM 595 C CA . VAL A 1 74 ? -4.496 -9.432 -10.755 1.00 91.50 74 VAL A CA 1
ATOM 596 C C . VAL A 1 74 ? -3.076 -8.974 -11.082 1.00 91.50 74 VAL A C 1
ATOM 598 O O . VAL A 1 74 ? -2.446 -9.548 -11.965 1.00 91.50 74 VAL A O 1
ATOM 601 N N . VAL A 1 75 ? -2.549 -7.987 -10.355 1.00 90.75 75 VAL A N 1
ATOM 602 C CA . VAL A 1 75 ? -1.176 -7.495 -10.538 1.00 90.75 75 VAL A CA 1
ATOM 603 C C . VAL A 1 75 ? -0.145 -8.588 -10.251 1.00 90.75 75 VAL A C 1
ATOM 605 O O . VAL A 1 75 ? 0.778 -8.772 -11.042 1.00 90.75 75 VAL A O 1
ATOM 608 N N . ILE A 1 76 ? -0.309 -9.338 -9.156 1.00 89.56 76 ILE A N 1
ATOM 609 C CA . ILE A 1 76 ? 0.580 -10.458 -8.811 1.00 89.56 76 ILE A CA 1
ATOM 610 C C . ILE A 1 76 ? 0.501 -11.546 -9.885 1.00 89.56 76 ILE A C 1
ATOM 612 O O . ILE A 1 76 ? 1.536 -12.023 -10.344 1.00 89.56 76 ILE A O 1
ATOM 616 N N . LEU A 1 77 ? -0.705 -11.913 -10.326 1.00 90.62 77 LEU A N 1
ATOM 617 C CA . LEU A 1 77 ? -0.887 -12.911 -11.378 1.00 90.62 77 LEU A CA 1
ATOM 618 C C . LEU A 1 77 ? -0.226 -12.472 -12.691 1.00 90.62 77 LEU A C 1
ATOM 620 O O . LEU A 1 77 ? 0.497 -13.257 -13.297 1.00 90.62 77 LEU A O 1
ATOM 624 N N . ALA A 1 78 ? -0.427 -11.218 -13.103 1.00 88.88 78 ALA A N 1
ATOM 625 C CA . ALA A 1 78 ? 0.197 -10.655 -14.297 1.00 88.88 78 ALA A CA 1
ATOM 626 C C . ALA A 1 78 ? 1.732 -10.667 -14.200 1.00 88.88 78 ALA A C 1
ATOM 628 O O . ALA A 1 78 ? 2.404 -11.010 -15.174 1.00 88.88 78 ALA A O 1
ATOM 629 N N . LEU A 1 79 ? 2.289 -10.368 -13.021 1.00 87.88 79 LEU A N 1
ATOM 630 C CA . LEU A 1 79 ? 3.727 -10.456 -12.773 1.00 87.88 79 LEU A CA 1
ATOM 631 C C . LEU A 1 79 ? 4.239 -11.898 -12.903 1.00 87.88 79 LEU A C 1
ATOM 633 O O . LEU A 1 79 ? 5.227 -12.127 -13.595 1.00 87.88 79 LEU A O 1
ATOM 637 N N . VAL A 1 80 ? 3.547 -12.871 -12.300 1.00 89.25 80 VAL A N 1
ATOM 638 C CA . VAL A 1 80 ? 3.924 -14.294 -12.360 1.00 89.25 80 VAL A CA 1
ATOM 639 C C . VAL A 1 80 ? 3.861 -14.835 -13.789 1.00 89.25 80 VAL A C 1
ATOM 641 O O . VAL A 1 80 ? 4.784 -15.518 -14.223 1.00 89.25 80 VAL A O 1
ATOM 644 N N . VAL A 1 81 ? 2.810 -14.501 -14.543 1.00 89.44 81 VAL A N 1
ATOM 645 C CA . VAL A 1 81 ? 2.663 -14.904 -15.954 1.00 89.44 81 VAL A CA 1
ATOM 646 C C . VAL A 1 81 ? 3.749 -14.280 -16.836 1.00 89.44 81 VAL A C 1
ATOM 648 O O . VAL A 1 81 ? 4.140 -14.876 -17.835 1.00 89.44 81 VAL A O 1
ATOM 651 N N . SER A 1 82 ? 4.271 -13.113 -16.451 1.00 88.19 82 SER A N 1
ATOM 652 C CA . SER A 1 82 ? 5.331 -12.420 -17.187 1.00 88.19 82 SER A CA 1
ATOM 653 C C . SER A 1 82 ? 6.744 -12.937 -16.872 1.00 88.19 82 SER A C 1
ATOM 655 O O . SER A 1 82 ? 7.652 -12.624 -17.632 1.00 88.19 82 SER A O 1
ATOM 657 N N . LEU A 1 83 ? 6.954 -13.730 -15.804 1.00 85.75 83 LEU A N 1
ATOM 658 C CA . LEU A 1 83 ? 8.271 -14.268 -15.400 1.00 85.75 83 LEU A CA 1
ATOM 659 C C . LEU A 1 83 ? 9.009 -15.074 -16.487 1.00 85.75 83 LEU A C 1
ATOM 661 O O . LEU A 1 83 ? 10.201 -14.837 -16.668 1.00 85.75 83 LEU A O 1
ATOM 665 N N . PRO A 1 84 ? 8.376 -16.031 -17.193 1.00 83.56 84 PRO A N 1
ATOM 666 C CA . PRO A 1 84 ? 9.064 -16.843 -18.197 1.00 83.56 84 PRO A CA 1
ATOM 667 C C . PRO A 1 84 ? 9.258 -16.143 -19.556 1.00 83.56 84 PRO A C 1
ATOM 669 O O . PRO A 1 84 ? 9.720 -16.788 -20.494 1.00 83.56 84 PRO A O 1
ATOM 672 N N . ALA A 1 85 ? 8.902 -14.861 -19.693 1.00 71.06 85 ALA A N 1
ATOM 673 C CA . ALA A 1 85 ? 8.939 -14.126 -20.956 1.00 71.06 85 ALA A CA 1
ATOM 674 C C . ALA A 1 85 ? 9.702 -12.794 -20.833 1.00 71.06 85 ALA A C 1
ATOM 676 O O . ALA A 1 85 ? 9.807 -12.216 -19.752 1.00 71.06 85 ALA A O 1
ATOM 677 N N . ASP A 1 86 ? 10.122 -12.227 -21.969 1.00 79.69 86 ASP A N 1
ATOM 678 C CA . ASP A 1 86 ? 10.706 -10.873 -22.052 1.00 79.69 86 ASP A CA 1
ATOM 679 C C . ASP A 1 86 ? 9.758 -9.769 -21.525 1.00 79.69 86 ASP A C 1
ATOM 681 O O . ASP A 1 86 ? 10.168 -8.640 -21.249 1.00 79.69 86 ASP A O 1
ATOM 685 N N . GLY A 1 87 ? 8.477 -10.104 -21.331 1.00 82.38 87 GLY A N 1
ATOM 686 C CA . GLY A 1 87 ? 7.445 -9.221 -20.794 1.00 82.38 87 GLY A CA 1
ATOM 687 C C . GLY A 1 87 ? 7.641 -8.807 -19.333 1.00 82.38 87 GLY A C 1
ATOM 688 O O . GLY A 1 87 ? 6.988 -7.856 -18.896 1.00 82.38 87 GLY A O 1
ATOM 689 N N . ILE A 1 88 ? 8.538 -9.446 -18.568 1.00 86.75 88 ILE A N 1
ATOM 690 C CA . ILE A 1 88 ? 8.780 -9.042 -17.175 1.00 86.75 88 ILE A CA 1
ATOM 691 C C . ILE A 1 88 ? 9.312 -7.613 -17.066 1.00 86.75 88 ILE A C 1
ATOM 693 O O . ILE A 1 88 ? 8.879 -6.873 -16.185 1.00 86.75 88 ILE A O 1
ATOM 697 N N . ILE A 1 89 ? 10.181 -7.186 -17.987 1.00 86.56 89 ILE A N 1
ATOM 698 C CA . ILE A 1 89 ? 10.715 -5.817 -17.992 1.00 86.56 89 ILE A CA 1
ATOM 699 C C . ILE A 1 89 ? 9.569 -4.827 -18.215 1.00 86.56 89 ILE A C 1
ATOM 701 O O . ILE A 1 89 ? 9.424 -3.865 -17.461 1.00 86.56 89 ILE A O 1
ATOM 705 N N . THR A 1 90 ? 8.698 -5.097 -19.190 1.00 87.81 90 THR A N 1
ATOM 706 C 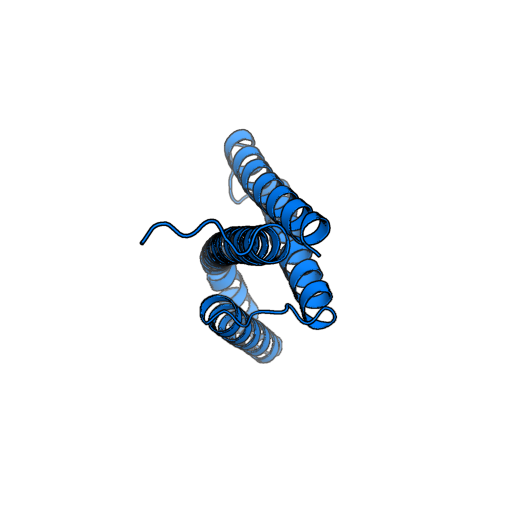CA . THR A 1 90 ? 7.503 -4.284 -19.451 1.00 87.81 90 THR A CA 1
ATOM 707 C C . THR A 1 90 ? 6.588 -4.223 -18.229 1.00 87.81 90 THR A C 1
ATOM 709 O O . THR A 1 90 ? 6.126 -3.143 -17.864 1.00 87.81 90 THR A O 1
ATOM 712 N N . MET A 1 91 ? 6.362 -5.352 -17.555 1.00 88.62 91 MET A N 1
ATOM 713 C CA . MET A 1 91 ? 5.520 -5.395 -16.361 1.00 88.62 91 MET A CA 1
ATOM 714 C C . MET A 1 91 ? 6.124 -4.604 -15.193 1.00 88.62 91 MET A C 1
ATOM 716 O O . MET A 1 91 ? 5.400 -3.901 -14.489 1.00 88.62 91 MET A O 1
ATOM 720 N N . LEU A 1 92 ? 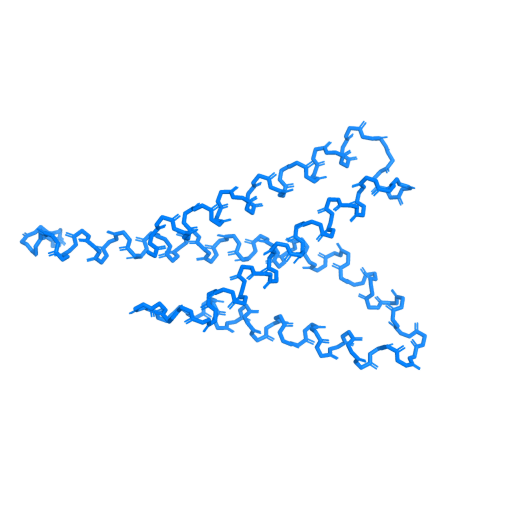7.445 -4.658 -15.005 1.00 86.56 92 LEU A N 1
ATOM 721 C CA . LEU A 1 92 ? 8.142 -3.848 -14.001 1.00 86.56 92 LEU A CA 1
ATOM 722 C C . LEU A 1 92 ? 8.025 -2.344 -14.299 1.00 86.56 92 LEU A C 1
ATOM 724 O O . LEU A 1 92 ? 7.786 -1.566 -13.375 1.00 86.56 92 LEU A O 1
ATOM 728 N N . PHE A 1 93 ? 8.097 -1.935 -15.571 1.00 87.50 93 PHE A N 1
ATOM 729 C CA . PHE A 1 93 ? 7.840 -0.545 -15.970 1.00 87.50 93 PHE A CA 1
ATOM 730 C C . PHE A 1 93 ? 6.398 -0.110 -15.697 1.00 87.50 93 PHE A C 1
ATOM 732 O O . PHE A 1 93 ? 6.178 0.988 -15.193 1.00 87.50 93 PHE A O 1
ATOM 739 N N . VAL A 1 94 ? 5.408 -0.962 -15.980 1.00 89.50 94 VAL A N 1
ATOM 740 C CA . VAL A 1 94 ? 4.002 -0.675 -15.643 1.00 89.50 94 VAL A CA 1
ATOM 741 C C . VAL A 1 94 ? 3.832 -0.532 -14.131 1.00 89.50 94 VAL A C 1
ATOM 743 O O . VAL A 1 94 ? 3.195 0.414 -13.662 1.00 89.50 94 VAL A O 1
ATOM 746 N N . LEU A 1 95 ? 4.437 -1.438 -13.358 1.00 88.19 95 LEU A N 1
ATOM 747 C CA . LEU A 1 95 ? 4.408 -1.395 -11.900 1.00 88.19 95 LEU A CA 1
ATOM 748 C C . LEU A 1 95 ? 4.982 -0.090 -11.359 1.00 88.19 95 LEU A C 1
ATOM 750 O O . LEU A 1 95 ? 4.380 0.458 -10.439 1.00 88.19 95 LEU A O 1
ATOM 754 N N . LEU A 1 96 ? 6.059 0.433 -11.953 1.00 85.88 96 LEU A N 1
ATOM 755 C CA . LEU A 1 96 ? 6.708 1.681 -11.539 1.00 85.88 96 LEU A CA 1
ATOM 756 C C . LEU A 1 96 ? 5.713 2.840 -11.370 1.00 85.88 96 LEU A C 1
ATOM 758 O O . LEU A 1 96 ? 5.811 3.609 -10.416 1.00 85.88 96 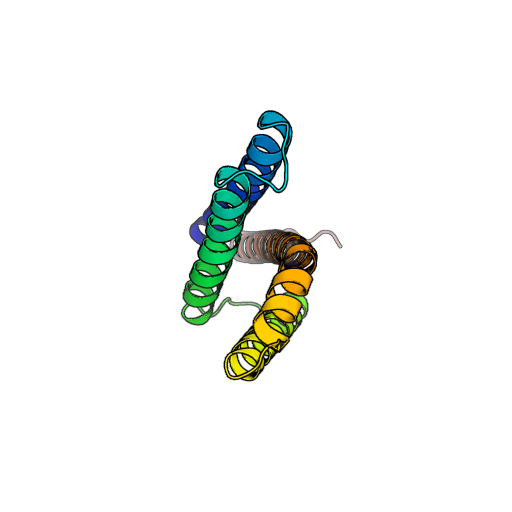LEU A O 1
ATOM 762 N N . PHE A 1 97 ? 4.727 2.929 -12.267 1.00 87.62 97 PHE A N 1
ATOM 763 C CA . PHE A 1 97 ? 3.681 3.954 -12.235 1.00 87.62 97 PHE A CA 1
ATOM 764 C C . PHE A 1 97 ? 2.403 3.493 -11.534 1.00 87.62 97 PHE A C 1
ATOM 766 O O . PHE A 1 97 ? 1.695 4.302 -10.934 1.00 87.62 97 PHE A O 1
ATOM 773 N N . PHE A 1 98 ? 2.084 2.201 -11.602 1.00 89.75 98 PHE A N 1
ATOM 774 C CA . PHE A 1 98 ? 0.844 1.672 -11.043 1.00 89.75 98 PHE A CA 1
ATOM 775 C C . PHE A 1 98 ? 0.916 1.450 -9.527 1.00 89.75 98 PHE A C 1
ATOM 777 O O . PHE A 1 98 ? -0.071 1.648 -8.816 1.00 89.75 98 PHE A O 1
ATOM 784 N N . SER A 1 99 ? 2.078 1.067 -8.997 1.00 87.69 99 SER A N 1
ATOM 785 C CA . SER A 1 99 ? 2.231 0.780 -7.570 1.00 87.69 99 SER A CA 1
ATOM 786 C C . SER A 1 99 ? 2.105 2.019 -6.671 1.00 87.69 99 SER A C 1
ATOM 788 O O . SER A 1 99 ? 1.447 1.888 -5.638 1.00 87.69 99 SER A O 1
ATOM 790 N N . PRO A 1 100 ? 2.584 3.231 -7.038 1.00 86.12 100 PRO A N 1
ATOM 791 C CA . PRO A 1 100 ? 2.324 4.431 -6.243 1.00 86.12 100 PRO A CA 1
ATOM 792 C C . PRO A 1 100 ? 0.826 4.750 -6.163 1.00 86.12 100 PRO A C 1
ATOM 794 O O . PRO A 1 100 ? 0.320 5.102 -5.098 1.00 86.12 100 PRO A O 1
ATOM 797 N N . ILE A 1 101 ? 0.086 4.550 -7.262 1.00 91.19 101 ILE A N 1
ATOM 798 C CA . ILE A 1 101 ? -1.377 4.712 -7.292 1.00 91.19 101 ILE A CA 1
ATOM 799 C C . ILE A 1 101 ? -2.033 3.709 -6.335 1.00 91.19 101 ILE A C 1
ATOM 801 O O . ILE A 1 101 ? -2.890 4.077 -5.528 1.00 91.19 101 ILE A O 1
ATOM 805 N N . MET A 1 102 ? -1.594 2.449 -6.374 1.00 90.00 102 MET A N 1
ATOM 806 C CA . MET A 1 102 ? -2.065 1.406 -5.461 1.00 90.00 102 MET A CA 1
ATOM 807 C C . MET A 1 102 ? -1.719 1.703 -3.997 1.00 90.00 102 MET A C 1
ATOM 809 O O . MET A 1 102 ? -2.535 1.422 -3.121 1.00 90.00 102 MET A O 1
ATOM 813 N N . ALA A 1 103 ? -0.552 2.282 -3.714 1.00 87.44 103 ALA A N 1
ATOM 814 C CA . ALA A 1 103 ? -0.138 2.682 -2.370 1.00 87.44 103 ALA A CA 1
ATOM 815 C C . ALA A 1 103 ? -1.039 3.786 -1.802 1.00 87.44 103 ALA A C 1
ATOM 817 O O . ALA A 1 103 ? -1.496 3.689 -0.660 1.00 87.44 103 ALA A O 1
ATOM 818 N N . VAL A 1 104 ? -1.372 4.795 -2.613 1.00 89.06 104 VAL A N 1
ATOM 819 C CA . VAL A 1 104 ? -2.327 5.847 -2.234 1.00 89.06 104 VAL A CA 1
ATOM 820 C C . VAL A 1 104 ? -3.725 5.263 -2.019 1.00 89.06 104 VAL A C 1
ATOM 822 O O . VAL A 1 104 ? -4.368 5.556 -1.008 1.00 89.06 104 VAL A O 1
ATOM 825 N N . TYR A 1 105 ? -4.193 4.394 -2.920 1.00 90.75 105 TYR A N 1
ATOM 826 C CA . TYR A 1 105 ? -5.491 3.729 -2.774 1.00 90.75 105 TYR A CA 1
ATOM 827 C C . TYR A 1 105 ? -5.566 2.891 -1.488 1.00 90.75 105 TYR A C 1
ATOM 829 O O . TYR A 1 105 ? -6.570 2.929 -0.765 1.00 90.75 105 TYR A O 1
ATOM 837 N N . TYR A 1 106 ? -4.493 2.159 -1.173 1.00 86.88 106 TYR A N 1
ATOM 838 C CA . TYR A 1 106 ? -4.381 1.383 0.058 1.00 86.88 106 TYR A CA 1
ATOM 839 C C . TYR A 1 106 ? -4.453 2.279 1.294 1.00 86.88 106 TYR A C 1
ATOM 841 O O . TYR A 1 106 ? -5.260 2.024 2.189 1.00 86.88 106 TYR A O 1
ATOM 849 N N . LEU A 1 107 ? -3.692 3.377 1.309 1.00 87.00 107 LEU A N 1
ATOM 850 C CA . LEU A 1 107 ? -3.693 4.336 2.411 1.00 87.00 107 LEU A CA 1
ATOM 851 C C . LEU A 1 107 ? -5.095 4.916 2.657 1.00 87.00 107 LEU A C 1
ATOM 853 O O . LEU A 1 107 ? -5.571 4.916 3.791 1.00 87.00 107 LEU A O 1
ATOM 857 N N . ILE A 1 108 ? -5.793 5.346 1.600 1.00 89.06 108 ILE A N 1
ATOM 858 C CA . ILE A 1 108 ? -7.170 5.863 1.700 1.00 89.06 108 ILE A CA 1
ATOM 859 C C . ILE A 1 108 ? -8.113 4.799 2.272 1.00 89.06 108 ILE A C 1
ATOM 861 O O . ILE A 1 108 ? -8.955 5.106 3.122 1.00 89.06 108 ILE A O 1
ATOM 865 N N . THR A 1 109 ? -7.963 3.549 1.831 1.00 87.12 109 THR A N 1
ATOM 866 C CA . THR A 1 109 ? -8.752 2.424 2.344 1.00 87.12 109 THR A CA 1
ATOM 867 C C . THR A 1 109 ? -8.512 2.245 3.844 1.00 87.12 109 THR A C 1
ATOM 869 O O . THR A 1 109 ? -9.474 2.222 4.612 1.00 87.12 109 THR A O 1
ATOM 872 N N . CYS A 1 110 ? -7.252 2.229 4.289 1.00 83.81 110 CYS A N 1
ATOM 873 C CA . CYS A 1 110 ? -6.905 2.108 5.705 1.00 83.81 110 CYS A CA 1
ATOM 874 C C . CYS A 1 110 ? -7.436 3.276 6.554 1.00 83.81 110 CYS A C 1
ATOM 876 O O . CYS A 1 110 ? -7.948 3.038 7.654 1.00 83.81 110 CYS A O 1
ATOM 878 N N . ILE A 1 111 ? -7.397 4.515 6.047 1.00 85.38 111 ILE A N 1
ATOM 879 C CA . ILE A 1 111 ? -7.956 5.694 6.734 1.00 85.38 111 ILE A CA 1
ATOM 880 C C . ILE A 1 111 ? -9.466 5.538 6.930 1.00 85.38 111 ILE A C 1
ATOM 882 O O . ILE A 1 111 ? -9.956 5.646 8.058 1.00 85.38 111 ILE A O 1
ATOM 886 N N . ARG A 1 112 ? -10.209 5.243 5.856 1.00 85.44 112 ARG A N 1
ATOM 887 C CA . ARG A 1 112 ? -11.675 5.091 5.911 1.00 85.44 112 ARG A CA 1
ATOM 888 C C . ARG A 1 112 ? -12.093 3.972 6.854 1.00 85.44 112 ARG A C 1
ATOM 890 O O . ARG A 1 112 ? -13.014 4.129 7.651 1.00 85.44 112 ARG A O 1
ATOM 897 N N . GLU A 1 113 ? -11.384 2.857 6.801 1.00 83.62 113 GLU A N 1
ATOM 898 C CA . GLU A 1 113 ? -11.641 1.721 7.672 1.00 83.62 113 GLU A CA 1
ATOM 899 C C . GLU A 1 113 ? -11.327 2.030 9.146 1.00 83.62 113 GLU A C 1
ATOM 901 O O . GLU A 1 113 ? -12.056 1.614 10.050 1.00 83.62 113 GLU A O 1
ATOM 906 N N . THR A 1 114 ? -10.274 2.805 9.413 1.00 83.25 114 THR A N 1
ATOM 907 C CA . THR A 1 114 ? -9.947 3.262 10.773 1.00 83.25 114 THR A CA 1
ATOM 908 C C . THR A 1 114 ? -11.023 4.203 11.319 1.00 83.25 114 THR A C 1
ATOM 910 O O . THR A 1 114 ? -11.421 4.071 12.481 1.00 83.25 114 THR A O 1
ATOM 913 N N . GLN A 1 115 ? -11.552 5.100 10.479 1.00 83.50 115 GLN A N 1
ATOM 914 C CA . GLN A 1 115 ? -12.674 5.977 10.825 1.00 83.50 115 GLN A CA 1
ATOM 915 C C . GLN A 1 115 ? -13.944 5.171 11.134 1.00 83.50 115 GLN A C 1
ATOM 917 O O . GLN A 1 115 ? -14.534 5.358 12.198 1.00 83.50 115 GLN A O 1
ATOM 922 N N . GLN A 1 116 ? -14.319 4.211 10.283 1.00 83.12 116 GLN A N 1
ATOM 923 C CA . GLN A 1 116 ? -15.474 3.337 10.526 1.00 83.12 116 GLN A CA 1
ATOM 924 C C . GLN A 1 116 ? -15.338 2.538 11.827 1.00 83.12 116 GLN A C 1
ATOM 926 O O . GLN A 1 116 ? -16.275 2.490 12.621 1.00 83.12 116 GLN A O 1
ATOM 931 N N . LEU A 1 117 ? -14.154 1.974 12.099 1.00 82.38 117 LEU A N 1
ATOM 932 C CA . LEU A 1 117 ? -13.909 1.256 13.352 1.00 82.38 117 LEU A CA 1
ATOM 933 C C . LEU A 1 117 ? -14.064 2.187 14.565 1.00 82.38 117 LEU A C 1
ATOM 935 O O . LEU A 1 117 ? -14.587 1.776 15.596 1.00 82.38 117 LEU A O 1
ATOM 939 N N . SER A 1 118 ? -13.620 3.443 14.455 1.00 82.12 118 SER A N 1
ATOM 940 C CA . SER A 1 118 ? -13.758 4.416 15.541 1.00 82.12 118 SER A CA 1
ATOM 941 C C . SER A 1 118 ? -15.215 4.776 15.838 1.00 82.12 118 SER A C 1
ATOM 943 O O . SER A 1 118 ? -15.563 4.877 17.012 1.00 82.12 118 SER A O 1
ATOM 945 N N . LEU A 1 119 ? -16.060 4.885 14.807 1.00 82.19 119 LEU A N 1
ATOM 946 C CA . LEU A 1 119 ? -17.495 5.137 14.952 1.00 82.19 119 LEU A CA 1
ATOM 947 C C . LEU A 1 119 ? -18.211 3.954 15.610 1.00 82.19 119 LEU A C 1
ATOM 949 O O . LEU A 1 119 ? -18.935 4.153 16.580 1.00 82.19 119 LEU A O 1
ATOM 953 N N . ILE A 1 120 ? -17.946 2.726 15.151 1.00 81.50 120 ILE A N 1
ATOM 954 C CA . ILE A 1 120 ? -18.536 1.507 15.732 1.00 81.50 120 ILE A CA 1
ATOM 955 C C . ILE A 1 120 ? -18.155 1.374 17.213 1.00 81.50 120 ILE A C 1
ATOM 957 O O . ILE A 1 120 ? -18.995 1.067 18.054 1.00 81.50 120 ILE A O 1
ATOM 961 N N . MET A 1 121 ? -16.892 1.643 17.559 1.00 79.25 121 MET A N 1
ATOM 962 C CA . MET A 1 121 ? -16.452 1.612 18.957 1.00 79.25 121 MET A CA 1
ATOM 963 C C . MET A 1 121 ? -17.101 2.722 19.793 1.00 79.25 121 MET A C 1
ATOM 965 O O . MET A 1 121 ? -17.453 2.476 20.941 1.00 79.25 121 MET A O 1
ATOM 969 N N . ALA A 1 122 ? -17.279 3.925 19.239 1.00 80.62 122 ALA A N 1
ATOM 970 C CA . ALA A 1 122 ? -17.968 5.012 19.935 1.00 80.62 122 ALA A CA 1
ATOM 971 C C . ALA A 1 122 ? -19.441 4.665 20.216 1.00 80.62 122 ALA A C 1
ATOM 973 O O . ALA A 1 122 ? -19.912 4.898 21.327 1.00 80.62 122 ALA A O 1
ATOM 974 N N . GLN A 1 123 ? -20.128 4.039 19.256 1.00 78.56 123 GLN A N 1
ATOM 975 C CA . GLN A 1 123 ? -21.500 3.542 19.419 1.00 78.56 123 GLN A CA 1
ATOM 976 C C . GLN A 1 123 ? -21.590 2.440 20.480 1.00 78.56 123 GLN A C 1
ATOM 978 O O . GLN A 1 123 ? -22.487 2.468 21.315 1.00 78.56 123 GLN A O 1
ATOM 983 N N . ALA A 1 124 ? -20.633 1.505 20.497 1.00 77.94 124 ALA A N 1
ATOM 984 C CA . ALA A 1 124 ? -20.584 0.445 21.505 1.00 77.94 124 ALA A CA 1
ATOM 985 C C . ALA A 1 124 ? -20.373 0.981 22.935 1.00 77.94 124 ALA A C 1
ATOM 987 O O . ALA A 1 124 ? -20.784 0.338 23.896 1.00 77.94 124 ALA A O 1
ATOM 988 N N . VAL A 1 125 ? -19.729 2.145 23.080 1.00 82.00 125 VAL A N 1
ATOM 989 C CA . VAL A 1 125 ? -19.476 2.791 24.379 1.00 82.00 125 VAL A CA 1
ATOM 990 C C . VAL A 1 125 ? -20.618 3.730 24.794 1.00 82.00 125 VAL A C 1
ATOM 992 O O . VAL A 1 125 ? -20.797 3.964 25.986 1.00 82.00 125 VAL A O 1
ATOM 995 N N . ASN A 1 126 ? -21.379 4.294 23.849 1.00 76.62 126 ASN A N 1
ATOM 996 C CA . ASN A 1 126 ? -22.417 5.288 24.142 1.00 76.62 126 ASN A CA 1
ATOM 997 C C . ASN A 1 126 ? -23.586 5.206 23.131 1.00 76.62 126 ASN A C 1
ATOM 999 O O . ASN A 1 126 ? -23.629 5.989 22.177 1.00 76.62 126 ASN A O 1
ATOM 1003 N N . PRO A 1 127 ? -24.525 4.256 23.306 1.00 68.75 127 PRO A N 1
ATOM 1004 C CA . PRO A 1 127 ? -25.592 4.002 22.333 1.00 68.75 127 PRO A CA 1
ATOM 1005 C C . PRO A 1 127 ? -26.603 5.156 22.199 1.00 68.75 127 PRO A C 1
ATOM 1007 O O . PRO A 1 127 ? -27.242 5.276 21.157 1.00 68.75 127 PRO A O 1
ATOM 1010 N N . ASP A 1 128 ? -26.707 6.037 23.200 1.00 73.62 128 ASP A N 1
ATOM 1011 C CA . ASP A 1 128 ? -27.753 7.071 23.277 1.00 73.62 128 ASP A CA 1
ATOM 1012 C C . ASP A 1 128 ? -27.403 8.393 22.561 1.00 73.62 128 ASP A C 1
ATOM 1014 O O . ASP A 1 128 ? -28.229 9.303 22.477 1.00 73.62 128 ASP A O 1
ATOM 1018 N N . LYS A 1 129 ? -26.181 8.540 22.027 1.00 58.41 129 LYS A N 1
ATOM 1019 C CA . LYS A 1 129 ? -25.757 9.743 21.287 1.00 58.41 129 LYS A CA 1
ATOM 1020 C C . LYS A 1 129 ? -25.949 9.561 19.779 1.00 58.41 129 LYS A C 1
ATOM 1022 O O . LYS A 1 129 ? -25.002 9.241 19.063 1.00 58.41 129 LYS A O 1
ATOM 1027 N N . LEU A 1 130 ? -27.160 9.824 19.292 1.00 62.81 130 LEU A N 1
ATOM 1028 C CA . LEU A 1 130 ? -27.442 10.004 17.863 1.00 62.81 130 LEU A CA 1
ATOM 1029 C C . LEU A 1 130 ? -27.648 11.496 17.541 1.00 62.81 130 LEU A C 1
ATOM 1031 O O . LEU A 1 130 ? -28.421 12.154 18.237 1.00 62.81 130 LEU A O 1
ATOM 1035 N N . PRO A 1 131 ? -27.028 12.046 16.480 1.00 55.97 131 PRO A N 1
ATOM 1036 C CA . PRO A 1 131 ? -27.648 13.124 15.726 1.00 55.97 131 PRO A CA 1
ATOM 1037 C C . PRO A 1 131 ? -28.789 12.515 14.897 1.00 55.97 131 PRO A C 1
ATOM 1039 O O . PRO A 1 131 ? -28.550 11.618 14.084 1.00 55.97 131 PRO A O 1
ATOM 1042 N N . GLY A 1 132 ? -30.019 12.946 15.184 1.00 52.72 132 GLY A N 1
ATOM 1043 C CA . GLY A 1 132 ? -31.181 12.697 14.327 1.00 52.72 132 GLY A CA 1
ATOM 1044 C C . GLY A 1 132 ? -31.091 13.450 13.007 1.00 52.72 132 GLY A C 1
ATOM 1045 O O . GLY A 1 132 ? -30.348 14.458 12.953 1.00 52.72 132 GLY A O 1
#

Radius of gyration: 17.85 Å; chains: 1; bounding box: 51×32×46 Å

pLDDT: mean 81.57, std 8.76, range [52.72, 91.5]

Secondary structure (DSSP, 8-state):
-HHHHHHHHHHHHHHHHHHHHHHHHTS-TTT-HHHHHHHHHHHHHHHHHHHHHHHS--SS--HHHHHHHHHHHHHHHHHHHHTTSTHHHHHHHHHHHHHHHHHHHHHHHHHHHHHHHHHHHHHHH-TT----

Sequence (132 aa):
MKSFKSIDCAIQGVLIVLGFMMGLWSGEMLSDMTFFTGYFLVGGWQLISVIVHFFYDPPYKTLMRRIYLYTLGVVILALVVSLPADGIITMLFVLLFFSPIMAVYYLITCIRETQQLSLIMAQAVNPDKLPG

Organism: NCBI:txid2315862

Foldseek 3Di:
DLVLLVVLLVVLVVLLVCLVVQLVVVVPNPPDVSNVVSVCVNVVSLVVSLVVVVVPPDPDDDPLNVVLVVVVVVLVVVCVVCVVDPCNVVSVVVCVPVVSVSSVSSSVVSVVSSVVVVVVVVCVVPVPDDDD